Protein AF-A0A8J5CA23-F1 (afdb_monomer)

pLDDT: mean 81.38, std 13.95, range [47.19, 96.69]

Sequence (74 aa):
MSGFGWDPITEFFIAEPEVWQQLIEIKPAAAEWKTKPIRNYEKLVQLYGKDRATGQYAETASEMQKRKAHRSRE

Organism: Zingiber officinale (NCBI:txid94328)

Mean predicted aligned error: 12.73 Å

Structure (mmCIF, N/CA/C/O backbone):
data_AF-A0A8J5CA23-F1
#
_entry.id   AF-A0A8J5CA23-F1
#
loop_
_atom_site.group_PDB
_atom_site.id
_atom_site.type_symbol
_atom_site.label_atom_id
_atom_site.label_alt_id
_atom_site.label_comp_id
_atom_site.label_asym_id
_atom_site.label_entity_id
_atom_site.label_seq_id
_atom_site.pdbx_PDB_ins_code
_atom_site.Cartn_x
_atom_site.Cartn_y
_atom_site.Cartn_z
_atom_site.occupancy
_atom_site.B_iso_or_equiv
_atom_site.auth_seq_id
_atom_site.auth_comp_id
_atom_site.auth_asym_id
_atom_site.auth_atom_id
_atom_site.pdbx_PDB_model_num
ATOM 1 N N . MET A 1 1 ? -12.821 8.003 -13.206 1.00 47.19 1 MET A N 1
ATOM 2 C CA . MET A 1 1 ? -12.517 7.339 -11.925 1.00 47.19 1 MET A CA 1
ATOM 3 C C . MET A 1 1 ? -11.026 7.094 -11.890 1.00 47.19 1 MET A C 1
ATOM 5 O O . MET A 1 1 ? -10.539 6.232 -12.613 1.00 47.19 1 MET A O 1
ATOM 9 N N . SER A 1 2 ? -10.313 7.935 -11.149 1.00 67.44 2 SER A N 1
ATOM 10 C CA . SER A 1 2 ? -8.924 7.684 -10.776 1.00 67.44 2 SER A CA 1
ATOM 11 C C . SER A 1 2 ? -8.932 6.518 -9.783 1.00 67.44 2 SER A C 1
ATOM 13 O O . SER A 1 2 ? -9.678 6.556 -8.809 1.00 67.44 2 SER A O 1
ATOM 15 N N . GLY A 1 3 ? -8.238 5.425 -10.092 1.00 86.50 3 GLY A N 1
ATOM 16 C CA . GLY A 1 3 ? -8.149 4.262 -9.206 1.00 86.50 3 GLY A CA 1
ATOM 17 C C . GLY A 1 3 ? -7.061 4.430 -8.144 1.00 86.50 3 GLY A C 1
ATOM 18 O O . GL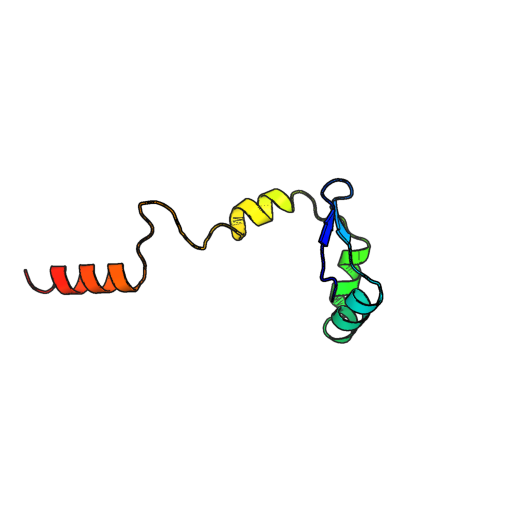Y A 1 3 ? -6.535 5.519 -7.929 1.00 86.50 3 GLY A O 1
ATOM 19 N N . PHE A 1 4 ? -6.683 3.323 -7.510 1.00 90.50 4 PHE A N 1
ATOM 20 C CA . PHE A 1 4 ? -5.486 3.282 -6.673 1.00 90.50 4 PHE A CA 1
ATOM 21 C C . PHE A 1 4 ? -4.224 3.289 -7.543 1.00 90.50 4 PHE A C 1
ATOM 23 O O . PHE A 1 4 ? -4.080 2.470 -8.451 1.00 90.50 4 PHE A O 1
ATOM 30 N N . GLY A 1 5 ? -3.305 4.198 -7.234 1.00 91.19 5 GLY A N 1
ATOM 31 C CA . GLY A 1 5 ? -1.934 4.220 -7.726 1.00 91.19 5 GLY A CA 1
ATOM 32 C C . GLY A 1 5 ? -0.951 3.747 -6.657 1.00 91.19 5 GLY A C 1
ATOM 33 O O . GLY A 1 5 ? -1.264 3.725 -5.466 1.00 91.19 5 GLY A O 1
ATOM 34 N N . TRP A 1 6 ? 0.251 3.378 -7.089 1.00 91.81 6 TRP A N 1
ATOM 35 C CA . TRP A 1 6 ? 1.360 3.017 -6.210 1.00 91.81 6 TRP A CA 1
ATOM 36 C C . TRP A 1 6 ? 2.465 4.069 -6.306 1.00 91.81 6 TRP A C 1
ATOM 38 O O . TRP A 1 6 ? 2.879 4.412 -7.413 1.00 91.81 6 TRP A O 1
ATOM 48 N N . ASP A 1 7 ? 2.946 4.552 -5.161 1.00 91.56 7 ASP A N 1
ATOM 49 C CA . ASP A 1 7 ? 4.119 5.421 -5.074 1.00 91.56 7 ASP A CA 1
ATOM 50 C C . ASP A 1 7 ? 5.348 4.618 -4.628 1.00 91.56 7 ASP A C 1
ATOM 52 O O . ASP A 1 7 ? 5.428 4.214 -3.464 1.00 91.56 7 ASP A O 1
ATOM 56 N N . PRO A 1 8 ? 6.327 4.388 -5.521 1.00 88.81 8 PRO A N 1
ATOM 57 C CA . PRO A 1 8 ? 7.513 3.606 -5.197 1.00 88.81 8 PRO A CA 1
ATOM 58 C C . PRO A 1 8 ? 8.511 4.350 -4.301 1.00 88.81 8 PRO A C 1
ATOM 60 O O . PRO A 1 8 ? 9.394 3.711 -3.737 1.00 88.81 8 PRO A O 1
ATOM 63 N N . ILE A 1 9 ? 8.395 5.676 -4.161 1.00 89.44 9 ILE A N 1
ATOM 64 C CA . ILE A 1 9 ? 9.296 6.480 -3.324 1.00 89.44 9 ILE A CA 1
ATOM 65 C C . ILE A 1 9 ? 8.850 6.407 -1.868 1.00 89.44 9 ILE A C 1
ATOM 67 O O . ILE A 1 9 ? 9.663 6.172 -0.976 1.00 89.44 9 ILE A O 1
ATOM 71 N N . THR A 1 10 ? 7.558 6.625 -1.625 1.00 90.31 10 THR A N 1
ATOM 72 C CA . THR A 1 10 ? 7.005 6.591 -0.266 1.00 90.31 10 THR A CA 1
ATOM 73 C C . THR A 1 10 ? 6.612 5.176 0.169 1.00 90.31 10 THR A C 1
ATOM 75 O O . THR A 1 10 ? 6.474 4.927 1.364 1.00 90.31 10 THR A O 1
ATOM 78 N N . GLU A 1 11 ? 6.496 4.239 -0.777 1.00 92.88 11 GLU A N 1
ATOM 79 C CA . GLU A 1 11 ? 5.984 2.877 -0.585 1.00 92.88 11 GLU A CA 1
ATOM 80 C C . GLU A 1 11 ? 4.522 2.844 -0.093 1.00 92.88 11 GLU A C 1
ATOM 82 O O . GLU A 1 11 ? 4.149 2.000 0.728 1.00 92.88 11 GLU A O 1
ATOM 87 N N . PHE A 1 12 ? 3.679 3.750 -0.603 1.00 93.44 12 PHE A N 1
ATOM 88 C CA . PHE A 1 12 ? 2.254 3.851 -0.260 1.00 93.44 12 PHE A CA 1
ATOM 89 C C . PHE A 1 12 ? 1.327 3.714 -1.467 1.00 93.44 12 PHE A C 1
ATOM 91 O O . PHE A 1 12 ? 1.676 4.012 -2.610 1.00 93.44 12 PHE A O 1
ATOM 98 N N . PHE A 1 13 ? 0.077 3.345 -1.178 1.00 91.88 13 PHE A N 1
ATOM 99 C CA . PHE A 1 13 ? -1.018 3.533 -2.120 1.00 91.88 13 PHE A CA 1
ATOM 100 C C . PHE A 1 13 ? -1.500 4.984 -2.106 1.00 91.88 13 PHE A C 1
ATOM 102 O O . PHE A 1 13 ? -1.875 5.518 -1.061 1.00 91.88 13 PHE A O 1
ATOM 109 N N . ILE A 1 14 ? -1.558 5.593 -3.288 1.00 91.62 14 ILE A N 1
ATOM 110 C CA . ILE A 1 14 ? -2.135 6.920 -3.501 1.00 91.62 14 ILE A CA 1
ATOM 111 C C . ILE A 1 14 ? -3.497 6.744 -4.165 1.00 91.62 14 ILE A C 1
ATOM 113 O O . ILE A 1 14 ? -3.625 6.041 -5.162 1.00 91.62 14 ILE A O 1
ATOM 117 N N . ALA A 1 15 ? -4.519 7.394 -3.622 1.00 93.25 15 ALA A N 1
ATOM 118 C CA . ALA A 1 15 ? -5.836 7.475 -4.238 1.00 93.25 15 ALA A CA 1
ATOM 119 C C . ALA A 1 15 ? -6.568 8.717 -3.726 1.00 93.25 15 ALA A C 1
ATOM 121 O O . ALA A 1 15 ? -6.204 9.279 -2.688 1.00 93.25 15 ALA A O 1
ATOM 122 N N . GLU A 1 16 ? -7.620 9.112 -4.437 1.00 94.06 16 GLU A N 1
ATOM 123 C CA . GLU A 1 16 ? -8.531 10.163 -3.986 1.00 94.06 16 GLU A CA 1
ATOM 124 C C . GLU A 1 16 ? -9.208 9.760 -2.654 1.00 94.06 16 GLU A C 1
ATOM 126 O O . GLU A 1 16 ? -9.470 8.569 -2.426 1.00 94.06 16 GLU A O 1
ATOM 131 N N . PRO A 1 17 ? -9.483 10.712 -1.741 1.00 92.44 17 PRO A N 1
ATOM 132 C CA . PRO A 1 17 ? -10.146 10.427 -0.468 1.00 92.44 17 PRO A CA 1
ATOM 133 C C . PRO A 1 17 ? -11.453 9.641 -0.618 1.00 92.44 17 PRO A C 1
ATOM 135 O O . PRO A 1 17 ? -11.724 8.748 0.185 1.00 92.44 17 PRO A O 1
ATOM 138 N N . GLU A 1 18 ? -12.221 9.930 -1.665 1.00 94.00 18 GLU A N 1
ATOM 139 C CA . GLU A 1 18 ? -13.497 9.300 -1.998 1.00 94.00 18 GLU A CA 1
ATOM 140 C C . GLU A 1 18 ? -13.315 7.812 -2.332 1.00 94.00 18 GLU A C 1
ATOM 142 O O . GLU A 1 18 ? -14.103 6.969 -1.905 1.00 94.00 18 GLU A O 1
ATOM 147 N N . VAL A 1 19 ? -12.230 7.466 -3.031 1.00 93.56 19 VAL A N 1
ATOM 148 C CA . VAL A 1 19 ? -11.882 6.079 -3.383 1.00 93.56 19 VAL A CA 1
ATOM 149 C C . VAL A 1 19 ? -11.508 5.285 -2.129 1.00 93.56 19 VAL A C 1
ATOM 151 O O . VAL A 1 19 ? -11.933 4.140 -1.958 1.00 93.56 19 VAL A O 1
ATOM 154 N N . TRP A 1 20 ? -10.770 5.905 -1.202 1.00 94.50 20 TRP A N 1
ATOM 155 C CA . TRP A 1 20 ? -10.499 5.308 0.107 1.00 94.50 20 TRP A CA 1
ATOM 156 C C . TRP A 1 20 ? -11.774 5.113 0.929 1.00 94.50 20 TRP A C 1
ATOM 158 O O . TRP A 1 20 ? -11.926 4.063 1.547 1.00 94.50 20 TRP A O 1
ATOM 168 N N . GLN A 1 21 ? -12.677 6.098 0.952 1.00 94.75 21 GLN A N 1
ATOM 169 C CA . GLN A 1 21 ? -13.934 6.012 1.702 1.00 94.75 21 GLN A CA 1
ATOM 170 C C . GLN A 1 21 ? -14.802 4.851 1.215 1.00 94.75 21 GLN A C 1
ATOM 172 O O . GLN A 1 21 ? -15.205 4.029 2.034 1.00 94.75 21 GLN A O 1
ATOM 177 N N . GLN A 1 22 ? -14.998 4.722 -0.100 1.00 94.38 22 GLN A N 1
ATOM 178 C CA . GLN A 1 22 ? -15.773 3.622 -0.688 1.00 94.38 22 GLN A CA 1
ATOM 179 C C . GLN A 1 22 ? -15.180 2.249 -0.338 1.00 94.38 22 GLN A C 1
ATOM 181 O O . GLN A 1 22 ? -15.908 1.323 0.020 1.00 94.38 22 GLN A O 1
ATOM 186 N N . LEU A 1 23 ? -13.850 2.104 -0.393 1.00 93.94 23 LEU A N 1
ATOM 187 C CA . LEU A 1 23 ? -13.199 0.844 -0.028 1.00 93.94 23 LEU A CA 1
ATOM 188 C C . LEU A 1 23 ? -13.315 0.543 1.474 1.00 93.94 23 LEU A C 1
ATOM 190 O O . LEU A 1 23 ? -13.539 -0.606 1.846 1.00 93.94 23 LEU A O 1
ATOM 194 N N . ILE A 1 24 ? -13.155 1.551 2.334 1.00 96.12 24 ILE A N 1
ATOM 195 C CA . ILE A 1 24 ? -13.213 1.398 3.795 1.00 96.12 2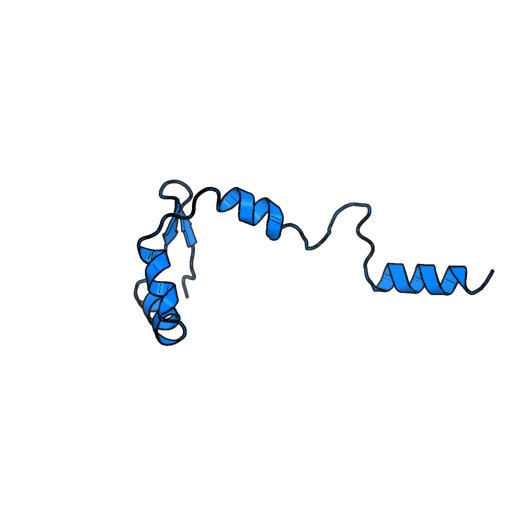4 ILE A CA 1
ATOM 196 C C . ILE A 1 24 ? -14.635 1.082 4.261 1.00 96.12 24 ILE A C 1
ATOM 198 O O . ILE A 1 24 ? -14.795 0.286 5.183 1.00 96.12 24 ILE A O 1
ATOM 202 N N . GLU A 1 25 ? -15.657 1.642 3.616 1.00 96.38 25 GLU A N 1
ATOM 203 C CA . GLU A 1 25 ? -1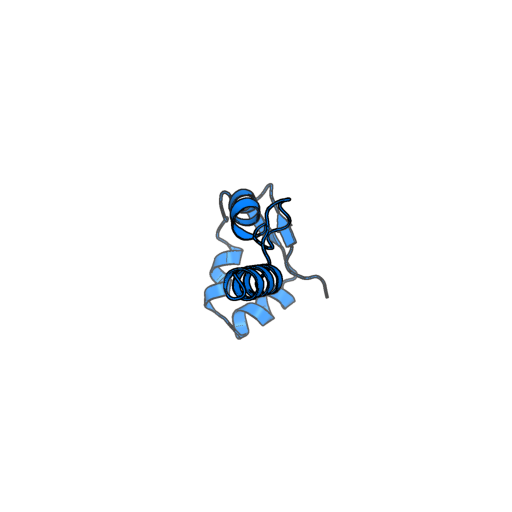7.058 1.326 3.906 1.00 96.38 25 GLU A CA 1
ATOM 204 C C . GLU A 1 25 ? -17.351 -0.167 3.697 1.00 96.38 25 GLU A C 1
ATOM 206 O O . GLU A 1 25 ? -17.976 -0.810 4.538 1.00 96.38 25 GLU A O 1
ATOM 211 N N . ILE A 1 26 ? -16.816 -0.750 2.621 1.00 96.69 26 ILE A N 1
ATOM 212 C CA . ILE A 1 26 ? -16.974 -2.177 2.306 1.00 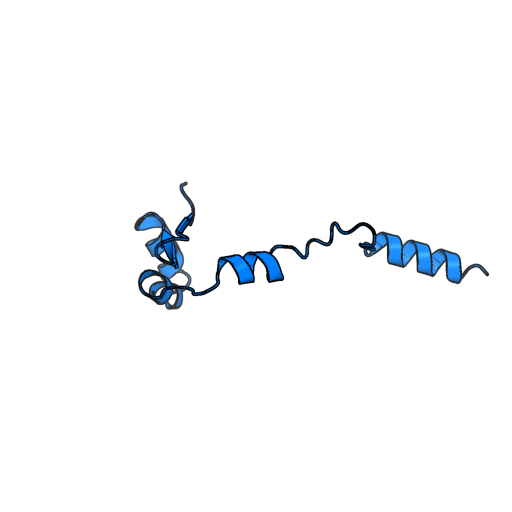96.69 26 ILE A CA 1
ATOM 213 C C . ILE A 1 26 ? -16.023 -3.043 3.151 1.00 96.69 26 ILE A C 1
ATOM 215 O O . ILE A 1 26 ? -16.361 -4.158 3.551 1.00 96.69 26 ILE A O 1
ATOM 219 N N . LYS A 1 27 ? -14.808 -2.551 3.414 1.00 95.69 27 LYS A N 1
ATOM 220 C CA . LYS A 1 27 ? -13.754 -3.267 4.137 1.00 95.69 27 LYS A CA 1
ATOM 221 C C . LYS A 1 27 ? -13.018 -2.317 5.089 1.00 95.69 27 LYS A C 1
ATOM 223 O O . LYS A 1 27 ? -11.954 -1.808 4.733 1.00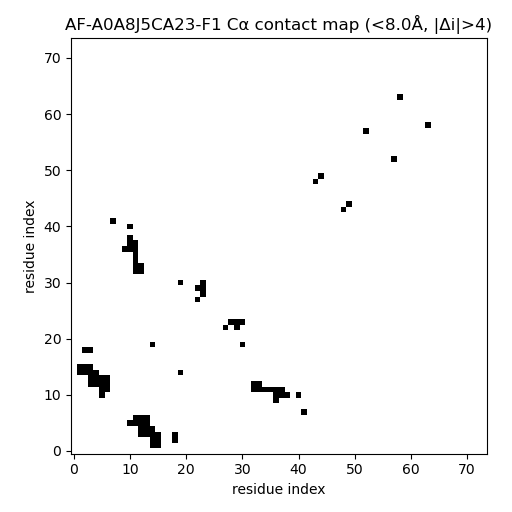 95.69 27 LYS A O 1
ATOM 228 N N . PRO A 1 28 ? -13.490 -2.158 6.338 1.00 95.81 28 PRO A N 1
ATOM 229 C CA . PRO A 1 28 ? -12.901 -1.220 7.301 1.00 95.81 28 PRO A CA 1
ATOM 230 C C . PRO A 1 28 ? -11.415 -1.458 7.583 1.00 95.81 28 PRO A C 1
ATOM 232 O O . PRO A 1 28 ? -10.651 -0.515 7.777 1.00 95.81 28 PRO A O 1
ATOM 235 N N . ALA A 1 29 ? -10.977 -2.721 7.519 1.00 94.56 29 ALA A N 1
ATOM 236 C CA . ALA A 1 29 ? -9.570 -3.094 7.647 1.00 94.56 29 ALA A CA 1
ATOM 237 C C . ALA A 1 29 ? -8.672 -2.415 6.599 1.00 94.56 29 ALA A C 1
ATOM 239 O O . ALA A 1 29 ? -7.481 -2.256 6.833 1.00 94.56 29 ALA A O 1
ATOM 240 N N . ALA A 1 30 ? -9.221 -1.969 5.463 1.00 93.31 30 ALA A N 1
ATOM 241 C CA . ALA A 1 30 ? -8.447 -1.294 4.433 1.00 93.31 30 ALA A CA 1
ATOM 242 C C . ALA A 1 30 ? -7.870 0.061 4.895 1.00 93.31 30 ALA A C 1
ATOM 244 O O . ALA A 1 30 ? -6.895 0.538 4.318 1.00 93.31 30 ALA A O 1
ATOM 245 N N . ALA A 1 31 ? -8.428 0.663 5.951 1.00 93.44 31 ALA A N 1
ATOM 246 C CA . ALA A 1 31 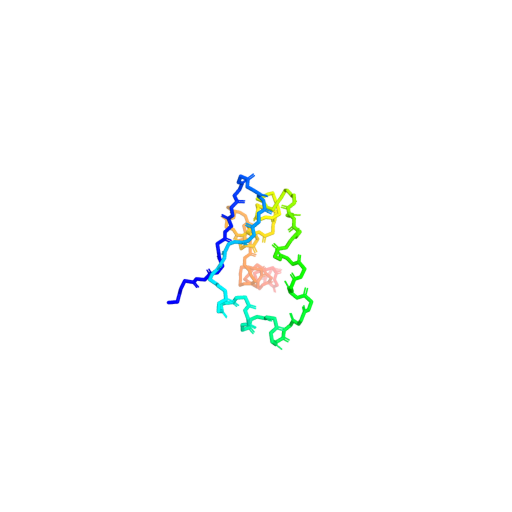? -7.970 1.944 6.484 1.00 93.44 31 ALA A CA 1
ATOM 247 C C . ALA A 1 31 ? -6.498 1.920 6.931 1.00 93.44 31 ALA A C 1
ATOM 249 O O . ALA A 1 31 ? -5.821 2.945 6.865 1.00 93.44 31 ALA A O 1
ATOM 250 N N . GLU A 1 32 ? -5.982 0.758 7.340 1.00 93.00 32 GLU A N 1
ATOM 251 C CA . GLU A 1 32 ? -4.591 0.615 7.775 1.00 93.00 32 GLU A CA 1
ATOM 252 C C . GLU A 1 32 ? -3.578 0.871 6.649 1.00 93.00 32 GLU A C 1
ATOM 254 O O . GLU A 1 32 ? -2.474 1.346 6.906 1.00 93.00 32 GLU A O 1
ATOM 259 N N . TRP A 1 33 ? -3.953 0.611 5.392 1.00 91.50 33 TRP A N 1
ATOM 260 C CA . TRP A 1 33 ? -3.063 0.766 4.236 1.00 91.50 33 TRP A CA 1
ATOM 261 C C . TRP A 1 33 ? -2.849 2.229 3.841 1.00 91.50 33 TRP A C 1
ATOM 263 O O . TRP A 1 33 ? -1.968 2.519 3.038 1.00 91.50 33 TRP A O 1
ATOM 273 N N . LYS A 1 34 ? -3.605 3.163 4.435 1.00 91.50 34 LYS A N 1
ATOM 274 C CA . LYS A 1 34 ? -3.374 4.608 4.278 1.00 91.50 34 LYS A CA 1
ATOM 275 C C . LYS A 1 34 ? -2.133 5.090 5.022 1.00 91.50 34 LYS A C 1
ATOM 277 O O . LYS A 1 34 ? -1.586 6.128 4.675 1.00 91.50 34 LYS A O 1
ATOM 282 N N . THR A 1 35 ? -1.734 4.383 6.079 1.00 90.69 35 THR A N 1
ATOM 283 C CA . THR A 1 35 ? -0.667 4.814 6.999 1.00 90.69 35 THR A CA 1
ATOM 284 C C . THR A 1 35 ? 0.457 3.794 7.140 1.00 90.69 35 THR A C 1
ATOM 286 O O . THR A 1 35 ? 1.485 4.100 7.742 1.00 90.69 35 THR A O 1
ATOM 289 N N . LYS A 1 36 ? 0.317 2.615 6.525 1.00 90.38 36 LYS A N 1
ATOM 290 C CA . LYS A 1 36 ? 1.347 1.578 6.503 1.00 90.38 36 LYS A CA 1
ATOM 291 C C . LYS A 1 36 ? 2.088 1.532 5.160 1.00 90.38 36 LYS A C 1
ATOM 293 O O . LYS A 1 36 ? 1.447 1.238 4.151 1.00 90.38 36 LYS A O 1
ATOM 298 N N . PRO A 1 37 ? 3.420 1.729 5.149 1.00 88.81 37 PRO A N 1
ATOM 299 C CA . PRO A 1 37 ? 4.216 1.498 3.953 1.00 88.81 37 PRO A CA 1
ATOM 300 C C . PRO A 1 37 ? 4.308 -0.003 3.651 1.00 88.81 37 PRO A C 1
ATOM 302 O O . PRO A 1 37 ? 4.474 -0.823 4.563 1.00 88.81 37 PRO A O 1
ATOM 305 N N . ILE A 1 38 ? 4.236 -0.371 2.371 1.00 89.25 38 ILE A N 1
ATOM 306 C CA . ILE A 1 38 ? 4.343 -1.764 1.915 1.00 89.25 38 ILE A CA 1
ATOM 307 C C . ILE A 1 38 ? 5.714 -1.989 1.286 1.00 89.25 38 ILE A C 1
ATO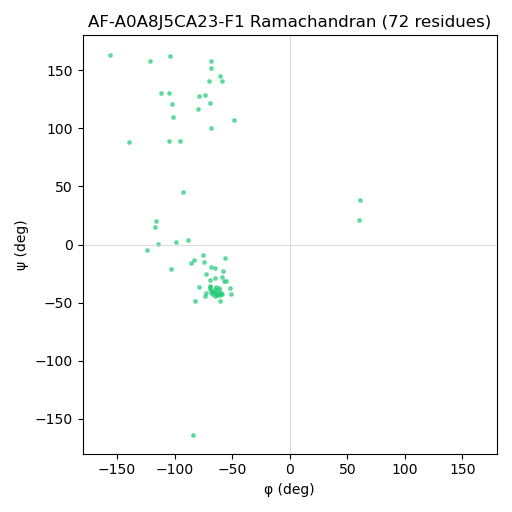M 309 O O . ILE A 1 38 ? 5.917 -1.863 0.077 1.00 89.25 38 ILE A O 1
ATOM 313 N N . ARG A 1 39 ? 6.668 -2.377 2.132 1.00 89.00 39 ARG A N 1
ATOM 314 C CA . ARG A 1 39 ? 8.037 -2.666 1.695 1.00 89.00 39 ARG A CA 1
ATOM 315 C C . ARG A 1 39 ? 8.067 -3.771 0.654 1.00 89.00 39 ARG A C 1
ATOM 317 O O . ARG A 1 39 ? 7.409 -4.800 0.808 1.00 89.00 39 ARG A O 1
ATOM 324 N N . ASN A 1 40 ? 8.929 -3.608 -0.348 1.00 87.94 40 ASN A N 1
ATOM 325 C CA . ASN A 1 40 ? 9.113 -4.576 -1.434 1.00 87.94 40 ASN A CA 1
ATOM 326 C C . ASN A 1 40 ? 7.845 -4.844 -2.269 1.00 87.94 40 ASN A C 1
ATOM 328 O O . ASN A 1 40 ? 7.787 -5.877 -2.939 1.00 87.94 40 ASN A O 1
ATOM 332 N N . TYR A 1 41 ? 6.852 -3.947 -2.271 1.00 89.19 41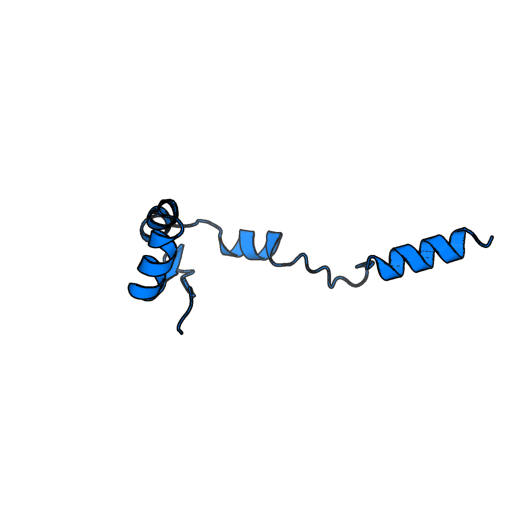 TYR A N 1
ATOM 333 C CA . TYR A 1 41 ? 5.635 -4.118 -3.071 1.00 89.19 41 TYR A CA 1
ATOM 334 C C . TYR A 1 41 ? 5.935 -4.433 -4.542 1.00 89.19 41 TYR A C 1
ATOM 336 O O . TYR A 1 41 ? 5.365 -5.365 -5.096 1.00 89.19 41 TYR A O 1
ATOM 344 N N . GLU A 1 42 ? 6.908 -3.761 -5.160 1.00 87.44 42 GLU A N 1
ATOM 345 C CA . GLU A 1 42 ? 7.300 -4.049 -6.546 1.00 87.44 42 GLU A CA 1
ATOM 346 C C . GLU A 1 42 ? 7.813 -5.481 -6.743 1.00 87.44 42 GLU A C 1
ATOM 348 O O . GLU A 1 42 ? 7.508 -6.114 -7.750 1.00 87.44 42 GLU A O 1
ATOM 353 N N . LYS A 1 43 ? 8.550 -6.033 -5.771 1.00 87.69 43 LYS A N 1
ATOM 354 C CA . LYS A 1 43 ? 9.001 -7.433 -5.818 1.00 87.69 43 LYS A CA 1
ATOM 355 C C . LYS A 1 43 ? 7.824 -8.389 -5.661 1.00 87.69 43 LYS A C 1
ATOM 357 O O . LYS A 1 43 ? 7.801 -9.421 -6.321 1.00 87.69 43 LYS A O 1
ATOM 362 N N . LEU A 1 44 ? 6.840 -8.041 -4.829 1.00 87.38 44 LEU A N 1
ATOM 363 C CA . LEU A 1 44 ? 5.594 -8.802 -4.713 1.00 87.38 44 LEU A CA 1
ATOM 364 C C . LEU A 1 44 ? 4.809 -8.764 -6.029 1.00 87.38 44 LEU A C 1
ATOM 366 O O . LEU A 1 44 ? 4.352 -9.805 -6.484 1.00 87.38 44 LEU A O 1
ATOM 370 N N . VAL A 1 45 ? 4.721 -7.610 -6.694 1.00 84.94 45 VAL A N 1
ATOM 371 C CA . VAL A 1 45 ? 4.109 -7.493 -8.027 1.00 84.94 45 VAL A CA 1
ATOM 372 C C . VAL A 1 45 ? 4.898 -8.288 -9.069 1.00 84.94 45 VAL A C 1
ATOM 374 O O . VAL A 1 45 ? 4.301 -8.912 -9.934 1.00 84.94 45 VAL A O 1
ATOM 377 N N . GLN A 1 46 ? 6.227 -8.339 -8.997 1.00 84.38 46 GLN A N 1
ATOM 378 C CA . GLN A 1 46 ? 7.017 -9.177 -9.903 1.00 84.38 46 GLN A CA 1
ATOM 379 C C . GLN A 1 46 ? 6.824 -10.675 -9.642 1.00 84.38 46 GLN A C 1
ATOM 381 O O . GLN A 1 46 ? 6.769 -11.442 -10.599 1.00 84.38 46 GLN A O 1
ATOM 386 N N . LEU A 1 47 ? 6.714 -11.087 -8.376 1.00 84.75 47 LEU A N 1
ATOM 387 C CA . LEU A 1 47 ? 6.540 -12.486 -7.985 1.00 84.75 47 LEU A CA 1
ATOM 388 C C . LEU A 1 47 ? 5.124 -12.994 -8.282 1.00 84.75 47 LEU A C 1
ATOM 390 O O . LEU A 1 47 ? 4.964 -14.081 -8.821 1.00 84.75 47 LEU A O 1
ATOM 394 N N . TYR A 1 48 ? 4.103 -12.199 -7.956 1.00 79.31 48 TYR A N 1
ATOM 395 C CA . TYR A 1 48 ? 2.693 -12.592 -8.050 1.00 79.31 48 TYR A CA 1
ATOM 396 C C . TYR A 1 48 ? 1.964 -12.005 -9.262 1.00 79.31 48 TYR A C 1
ATOM 398 O O . TYR A 1 48 ? 0.942 -12.536 -9.684 1.00 79.31 48 TYR A O 1
ATOM 406 N N . GLY A 1 49 ? 2.460 -10.917 -9.849 1.00 71.00 49 GLY A N 1
ATOM 407 C CA . GLY A 1 49 ? 1.850 -10.280 -11.020 1.00 71.00 49 GLY A CA 1
ATOM 408 C C . GLY A 1 49 ? 2.231 -10.932 -12.350 1.00 71.00 49 GLY A C 1
ATOM 409 O O . GLY A 1 49 ? 1.579 -10.661 -13.356 1.00 71.00 49 GLY A O 1
ATOM 410 N N . LYS A 1 50 ? 3.255 -11.801 -12.374 1.00 55.97 50 LYS A N 1
ATOM 411 C CA . LYS A 1 50 ? 3.754 -12.468 -13.593 1.00 55.97 50 LYS A CA 1
ATOM 412 C C . LYS A 1 50 ? 3.255 -13.895 -13.832 1.00 55.97 50 LYS A C 1
ATOM 414 O O . LYS A 1 50 ? 3.587 -14.453 -14.873 1.00 55.97 50 LYS A O 1
ATOM 419 N N . ASP A 1 51 ? 2.389 -14.445 -12.984 1.00 59.84 51 ASP A N 1
ATOM 420 C CA . ASP A 1 51 ? 1.775 -15.764 -13.215 1.00 59.84 51 ASP A CA 1
ATOM 421 C C . ASP A 1 51 ? 0.423 -15.701 -13.947 1.00 59.84 51 ASP A C 1
ATOM 423 O O . ASP A 1 51 ? -0.526 -16.433 -13.674 1.00 59.84 51 ASP A O 1
ATOM 427 N N . ARG A 1 52 ? 0.372 -14.894 -15.012 1.00 58.88 52 ARG A N 1
ATOM 428 C CA . ARG A 1 52 ? -0.222 -15.390 -16.257 1.00 58.88 52 ARG A CA 1
ATOM 429 C C . ARG A 1 52 ? 0.957 -15.901 -17.081 1.00 58.88 52 ARG A C 1
ATOM 431 O O . ARG A 1 52 ? 1.591 -15.121 -17.788 1.00 58.88 52 ARG A O 1
ATOM 438 N N . ALA A 1 53 ? 1.310 -17.175 -16.897 1.00 54.78 53 ALA A N 1
ATOM 439 C CA . ALA A 1 53 ? 2.464 -17.798 -17.535 1.00 54.78 53 ALA A CA 1
ATOM 440 C C . ALA A 1 53 ? 2.471 -17.498 -19.048 1.00 54.78 53 ALA A C 1
ATOM 442 O O . ALA A 1 53 ? 1.651 -18.004 -19.806 1.00 54.78 53 ALA A O 1
ATOM 443 N N . THR A 1 54 ? 3.381 -16.624 -19.469 1.00 58.53 54 THR A N 1
ATOM 444 C CA . THR A 1 54 ? 3.683 -16.296 -20.875 1.00 58.53 54 THR A CA 1
ATOM 445 C C . THR A 1 54 ? 5.120 -16.698 -21.211 1.00 58.53 54 THR A C 1
ATOM 447 O O . THR A 1 54 ? 5.726 -16.196 -22.152 1.00 58.53 54 THR A O 1
ATOM 450 N N . GLY A 1 55 ? 5.696 -17.607 -20.418 1.00 59.97 55 GLY A N 1
ATOM 451 C CA . GLY A 1 55 ? 6.967 -18.236 -20.748 1.00 59.97 55 GLY A CA 1
ATOM 452 C C . GLY A 1 55 ? 6.807 -19.151 -21.961 1.00 59.97 55 GLY A C 1
ATOM 453 O O . GLY A 1 55 ? 5.746 -19.728 -22.172 1.00 59.97 55 GLY A O 1
ATOM 454 N N . GLN A 1 56 ? 7.882 -19.342 -22.723 1.00 57.31 56 GLN A N 1
ATOM 455 C CA . GLN A 1 56 ? 7.934 -20.218 -23.904 1.00 57.31 56 GLN A CA 1
ATOM 456 C C . GLN A 1 56 ? 7.528 -21.688 -23.624 1.00 57.31 56 GLN A C 1
ATOM 458 O O . GLN A 1 56 ? 7.297 -22.450 -24.556 1.00 57.31 56 GLN A O 1
ATOM 463 N N . TYR A 1 57 ? 7.413 -22.073 -22.348 1.00 55.56 57 TYR A N 1
ATOM 464 C CA . TYR A 1 57 ? 7.003 -23.400 -21.873 1.00 55.56 57 TYR A CA 1
ATOM 465 C C . TYR A 1 57 ? 5.697 -23.384 -21.067 1.00 55.56 57 TYR A C 1
ATOM 467 O O . TYR A 1 57 ? 5.408 -24.328 -20.334 1.00 55.56 57 TYR A O 1
ATOM 475 N N . ALA A 1 58 ? 4.930 -22.295 -21.133 1.00 61.31 58 ALA A N 1
ATOM 476 C CA . ALA A 1 58 ? 3.638 -22.217 -20.475 1.00 61.31 58 ALA A CA 1
ATOM 477 C C . ALA A 1 58 ? 2.652 -23.165 -21.174 1.00 61.31 58 ALA A C 1
ATOM 479 O O . ALA A 1 58 ? 2.116 -22.830 -22.223 1.00 61.31 58 ALA A O 1
ATOM 480 N N . GLU A 1 59 ? 2.415 -24.344 -20.593 1.00 66.44 59 GLU A N 1
ATOM 481 C CA . GLU A 1 59 ? 1.326 -25.224 -21.022 1.00 66.44 59 GLU A CA 1
ATOM 482 C C . GLU A 1 59 ? 0.003 -24.724 -20.430 1.00 66.44 59 GLU A C 1
ATOM 484 O O . GLU A 1 59 ? -0.231 -24.725 -19.219 1.00 66.44 59 GLU A O 1
ATOM 489 N N . THR A 1 60 ? -0.905 -24.321 -21.302 1.00 73.69 60 THR A N 1
ATOM 490 C CA . THR A 1 60 ? -2.307 -24.085 -20.979 1.00 73.69 60 THR A CA 1
ATOM 491 C C . THR A 1 60 ? -3.016 -25.402 -20.651 1.00 73.69 60 THR A C 1
ATOM 493 O O . THR A 1 60 ? -2.640 -26.485 -21.106 1.00 73.69 60 THR A O 1
ATOM 496 N N . ALA A 1 61 ? -4.127 -25.327 -19.911 1.00 68.50 61 ALA A N 1
ATOM 497 C CA . ALA A 1 61 ? -4.960 -26.501 -19.633 1.00 68.50 61 ALA A CA 1
ATOM 498 C C . ALA A 1 61 ? -5.414 -27.225 -20.921 1.00 68.50 61 ALA A C 1
ATOM 500 O O . ALA A 1 61 ? -5.531 -28.450 -20.931 1.00 68.50 61 ALA A O 1
ATOM 501 N N . SER A 1 62 ? -5.604 -26.477 -22.014 1.00 73.38 62 SER A N 1
ATOM 502 C CA . SER A 1 62 ? -5.924 -27.009 -23.345 1.00 73.38 62 SER A CA 1
ATOM 503 C C . SER A 1 62 ? -4.757 -27.798 -23.954 1.00 73.38 62 SER A C 1
ATOM 505 O O . SER A 1 62 ? -4.956 -28.894 -24.478 1.00 73.38 62 SER A O 1
ATOM 507 N N . GLU A 1 63 ? -3.523 -27.302 -23.835 1.00 77.44 63 GLU A N 1
ATOM 508 C CA . GLU A 1 63 ? -2.320 -28.024 -24.279 1.00 77.44 63 GLU A CA 1
ATOM 509 C C . GLU A 1 63 ? -2.097 -29.295 -23.456 1.00 77.44 63 GLU A C 1
ATOM 511 O O . GLU A 1 63 ? -1.862 -30.365 -24.023 1.00 77.44 63 GLU A O 1
ATOM 516 N N . MET A 1 64 ? -2.312 -29.230 -22.138 1.00 74.75 64 MET A N 1
ATOM 517 C CA . MET A 1 64 ? -2.264 -30.412 -21.278 1.00 74.75 64 MET A CA 1
ATOM 518 C C . MET A 1 64 ? -3.329 -31.454 -21.670 1.00 74.75 64 MET A C 1
ATOM 520 O O . MET A 1 64 ? -3.043 -32.654 -21.660 1.00 74.75 64 MET A O 1
ATOM 524 N N . GLN A 1 65 ? -4.545 -31.029 -22.037 1.00 76.19 65 GLN A N 1
ATOM 525 C CA . GLN A 1 65 ? -5.602 -31.925 -22.526 1.00 76.19 65 GLN A CA 1
ATOM 526 C C . GLN A 1 65 ? -5.233 -32.578 -23.863 1.00 76.19 65 GLN A C 1
ATOM 528 O O . GLN A 1 65 ? -5.382 -33.793 -24.004 1.00 76.19 65 GLN A O 1
ATOM 533 N N . LYS A 1 66 ? -4.692 -31.812 -24.819 1.00 78.69 66 LYS A N 1
ATOM 534 C CA . LYS A 1 66 ? -4.236 -32.343 -26.115 1.00 78.69 66 LYS A CA 1
ATOM 535 C C . LYS A 1 66 ? -3.1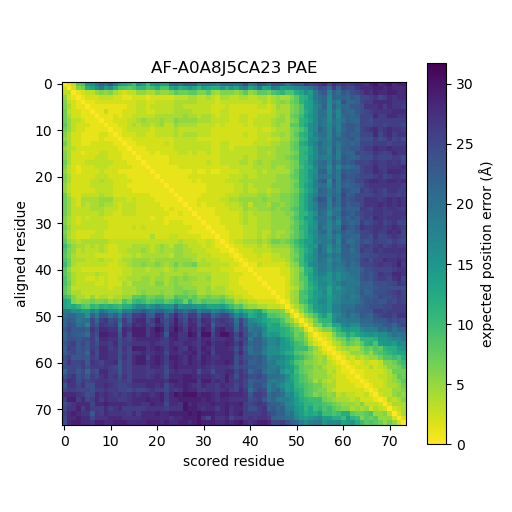06 -33.359 -25.948 1.00 78.69 66 LYS A C 1
ATOM 537 O O . LYS A 1 66 ? -3.164 -34.431 -26.546 1.00 78.69 66 LYS A O 1
ATOM 542 N N . ARG A 1 67 ? -2.131 -33.080 -25.076 1.00 77.00 67 ARG A N 1
ATOM 543 C CA . ARG A 1 67 ? -1.042 -34.017 -24.752 1.00 77.00 67 ARG A CA 1
ATOM 544 C C . ARG A 1 67 ? -1.567 -35.318 -24.146 1.00 77.00 67 ARG A C 1
ATOM 546 O O . ARG A 1 67 ? -1.119 -36.397 -24.524 1.00 77.00 67 ARG A O 1
ATOM 553 N N . LYS A 1 68 ? -2.529 -35.228 -23.220 1.00 76.06 68 LYS A N 1
ATOM 554 C CA . LYS A 1 68 ? -3.163 -36.409 -22.609 1.00 76.06 68 LYS A CA 1
ATOM 555 C C . LYS A 1 68 ? -3.940 -37.239 -23.636 1.00 76.06 68 LYS A C 1
ATOM 557 O O . LYS A 1 68 ? -3.826 -38.457 -23.615 1.00 76.06 68 LYS A O 1
ATOM 562 N N . ALA A 1 69 ? -4.666 -36.594 -24.550 1.00 74.31 69 ALA A N 1
ATOM 563 C CA . ALA A 1 69 ? -5.413 -37.270 -25.613 1.00 74.31 69 ALA A CA 1
ATOM 564 C C . ALA A 1 69 ? -4.508 -37.930 -26.667 1.00 74.31 69 ALA A C 1
ATOM 566 O O . ALA A 1 69 ? -4.885 -38.942 -27.249 1.00 74.31 69 ALA A O 1
ATOM 567 N N . HIS A 1 70 ? -3.322 -37.370 -26.920 1.00 66.44 70 HIS A N 1
ATOM 568 C CA . HIS A 1 70 ? -2.336 -37.986 -27.807 1.00 66.44 70 HIS A CA 1
ATOM 569 C C . HIS A 1 70 ? -1.676 -39.211 -27.162 1.00 66.44 70 HIS A C 1
ATOM 571 O O . HIS A 1 70 ? -1.572 -40.250 -27.800 1.00 66.44 70 HIS A O 1
ATOM 577 N N . ARG A 1 71 ? -1.337 -39.127 -25.867 1.00 64.38 71 ARG A N 1
ATOM 578 C CA . ARG A 1 71 ? -0.729 -40.231 -25.106 1.00 64.38 71 ARG A CA 1
ATOM 579 C C . ARG A 1 71 ? -1.676 -41.418 -24.872 1.00 64.38 71 ARG A C 1
ATOM 581 O O . ARG A 1 71 ? -1.211 -42.499 -24.561 1.00 64.38 71 ARG A O 1
ATOM 588 N N . SER A 1 72 ? -2.991 -41.233 -24.988 1.00 62.28 72 SER A N 1
ATOM 589 C CA . SER A 1 72 ? -3.970 -42.323 -24.840 1.00 62.28 72 SER A CA 1
ATOM 590 C C . SER A 1 72 ? -4.276 -43.066 -26.149 1.00 62.28 72 SER A C 1
ATOM 592 O O . SER A 1 72 ? -5.223 -43.849 -26.180 1.00 62.28 72 SER A O 1
ATOM 594 N N . ARG A 1 73 ? -3.590 -42.726 -27.248 1.00 59.56 73 ARG A N 1
ATOM 595 C CA . ARG A 1 73 ? -3.803 -43.297 -28.591 1.00 59.56 73 ARG A CA 1
ATOM 596 C C . ARG A 1 73 ? -2.600 -44.102 -29.101 1.00 59.56 73 ARG A C 1
ATOM 598 O O . ARG A 1 73 ? -2.670 -44.610 -30.215 1.00 59.56 73 ARG A O 1
ATOM 605 N N . GLU A 1 74 ? -1.547 -44.196 -28.296 1.00 51.34 74 GLU A N 1
ATOM 606 C CA . GLU A 1 74 ? -0.404 -45.108 -28.448 1.00 51.34 74 GLU A CA 1
ATOM 607 C C . GLU A 1 74 ? -0.547 -46.250 -27.437 1.00 51.34 74 GLU A C 1
ATOM 609 O O . GLU A 1 74 ? -0.207 -47.396 -27.801 1.00 51.34 74 GLU A O 1
#

Radius of gyration: 20.39 Å; Cα contacts (8 Å, |Δi|>4): 45; chains: 1; bounding box: 26×56×36 Å

Secondary structure (DSSP, 8-state):
----EEETTTTEEE--HHHHHHHHHH-GGGGGGGT---TTHHHHHHHHSS-S--STT---HHHHHHHHHHHT--

Solvent-accessible surface area (backbone atoms only — not comparable to full-atom values): 4668 Å² total; per-residue (Å²): 133,82,63,82,43,79,39,87,88,75,29,33,65,45,60,54,72,67,58,51,49,58,49,26,74,80,36,62,78,56,58,56,49,76,80,45,66,47,82,64,49,69,58,50,43,58,68,66,66,53,75,69,68,77,55,101,80,53,74,47,75,66,53,53,49,53,53,53,59,55,65,74,73,115

Foldseek 3Di:
DFAWDADPVQQAIDDDPVNQVVVCVVPVVSVVRRPDRDPPVVVVCVVPVCPVDPPPPDQDPVNVVVVVVVVVVD